Protein 6Q61 (pdb70)

Organism: Conus striatus (NCBI:txid6493)

Sequenc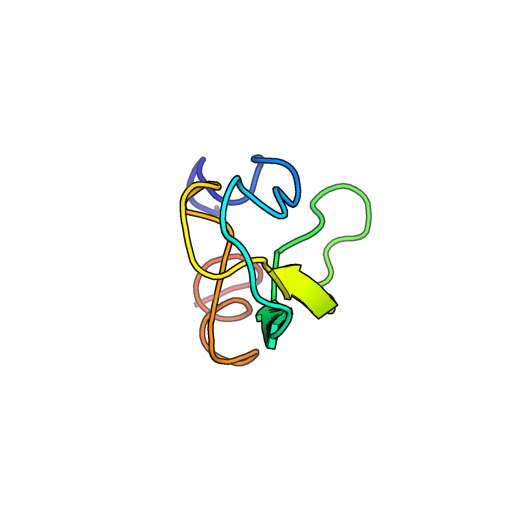e (59 aa):
DRPSLCCDLPADSGSGTKAEKRIYYNSSARKQCCLRFDYTGQGGNENNFRRTTYDCCARTCCCLYT

Structure (mmCIF, N/CA/C/O backbone):
data_6Q61
#
_entry.id   6Q61
#
_cell.length_a   51.031
_cell.length_b   51.031
_cell.length_c   42.569
_cell.angle_alpha   90.00
_cell.angle_beta   90.00
_cell.angle_gamma   120.00
#
_symmetry.space_group_name_H-M   'P 63'
#
loop_
_entity.id
_entity.type
_entity.pdbx_description
1 polymer 'Kunitz-type conkunitzin-S1'
2 non-polymer 'SULFATE ION'
3 water water
#
loop_
_atom_site.group_PDB
_atom_site.id
_atom_site.type_symbol
_atom_site.label_atom_id
_atom_site.label_alt_id
_atom_site.label_comp_id
_atom_site.label_asym_id
_atom_site.label_entity_id
_atom_site.label_seq_id
_atom_site.pdbx_PDB_ins_code
_atom_site.Cartn_x
_atom_site.Cartn_y
_atom_site.Cartn_z
_atom_site.occupancy
_atom_site.B_iso_or_equiv
_atom_site.auth_seq_id
_atom_site.auth_comp_id
_atom_site.auth_asym_id
_atom_site.auth_atom_id
_atom_site.pdbx_PDB_model_num
ATOM 1 N N . ASP A 1 2 ? 0.850 -17.017 16.839 1.00 301.17 2 ASP A N 1
ATOM 2 C CA . ASP A 1 2 ? 0.320 -16.342 15.667 1.00 421.73 2 ASP A CA 1
ATOM 3 C C . ASP A 1 2 ? 0.494 -17.042 14.335 1.00 253.42 2 ASP A C 1
ATOM 4 O O . ASP A 1 2 ? 1.329 -17.952 14.232 1.00 266.21 2 ASP A O 1
ATOM 6 N N . ARG A 1 3 ? 0.014 -16.398 13.140 1.00 249.50 3 ARG A N 1
ATOM 7 C CA . ARG A 1 3 ? -0.178 -17.066 11.813 1.00 169.24 3 ARG A CA 1
ATOM 8 C C . ARG A 1 3 ? 0.922 -16.590 10.849 1.00 57.65 3 ARG A C 1
ATOM 9 O O . ARG A 1 3 ? 1.534 -15.537 11.069 1.00 38.06 3 ARG A O 1
ATOM 17 N N . PRO A 1 4 ? 1.307 -17.354 9.794 1.00 27.06 4 PRO A N 1
ATOM 18 C CA . PRO A 1 4 ? 2.378 -16.951 8.879 1.00 24.99 4 PRO A CA 1
ATOM 19 C C . PRO A 1 4 ? 1.967 -15.798 7.954 1.00 22.94 4 PRO A C 1
ATOM 20 O O . PRO A 1 4 ? 0.750 -15.635 7.688 1.00 23.28 4 PRO A O 1
ATOM 24 N N . SER A 1 5 ? 2.944 -15.075 7.421 1.00 26.12 5 SER A N 1
ATOM 25 C C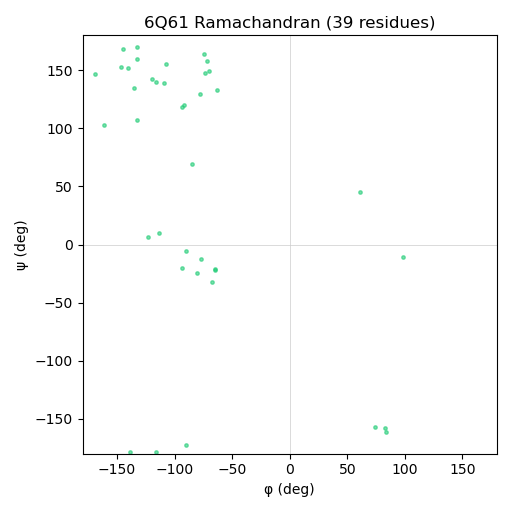A . SER A 1 5 ? 2.666 -13.823 6.659 1.00 27.34 5 SER A CA 1
ATOM 26 C C . SER A 1 5 ? 1.867 -14.101 5.366 1.00 25.07 5 SER A C 1
ATOM 27 O O . SER A 1 5 ? 1.144 -13.228 4.883 1.00 25.37 5 SER A O 1
ATOM 30 N N . LEU A 1 6 ? 1.885 -15.329 4.854 1.00 23.40 6 LEU A N 1
ATOM 31 C CA . LEU A 1 6 ? 1.126 -15.648 3.620 1.00 22.79 6 LEU A CA 1
ATOM 32 C C . LEU A 1 6 ? -0.386 -15.444 3.878 1.00 21.84 6 LEU A C 1
ATOM 33 O O . LEU A 1 6 ? -1.084 -15.191 2.924 1.00 22.52 6 LEU A O 1
ATOM 38 N N A CYS A 1 7 ? -0.812 -15.595 5.131 0.00 21.78 7 CYS A N 1
ATOM 39 N N B CYS A 1 7 ? -0.835 -15.568 5.120 1.00 20.30 7 CYS A N 1
ATOM 40 C CA A CYS A 1 7 ? -2.226 -15.450 5.451 0.00 22.33 7 CYS A CA 1
ATOM 41 C CA B CYS A 1 7 ? -2.253 -15.465 5.457 1.00 21.18 7 CYS A CA 1
ATOM 42 C C A CYS A 1 7 ? -2.725 -14.031 5.182 0.00 23.47 7 CYS A C 1
ATOM 43 C C B CYS A 1 7 ? -2.725 -14.039 5.155 1.00 22.19 7 CYS A C 1
ATOM 44 O O A CYS A 1 7 ? -3.927 -13.806 5.039 0.00 23.49 7 CYS A O 1
ATOM 45 O O B CYS A 1 7 ? -3.948 -13.865 5.025 1.00 25.07 7 CYS A O 1
ATOM 50 N N . ASP A 1 8 ? -1.831 -13.048 5.100 1.00 23.76 8 ASP A N 1
ATOM 51 C CA . ASP A 1 8 ? -2.180 -11.618 4.875 1.00 24.10 8 ASP A CA 1
ATOM 52 C C . ASP A 1 8 ? -2.327 -11.286 3.388 1.00 25.21 8 ASP A C 1
ATOM 53 O O . ASP A 1 8 ? -2.759 -10.184 3.048 1.00 29.96 8 ASP A O 1
ATOM 58 N N . LEU A 1 9 ? -1.932 -12.176 2.501 1.00 22.42 9 LEU A N 1
ATOM 59 C CA . LEU A 1 9 ? -1.989 -11.936 1.051 1.00 23.61 9 LEU A CA 1
ATOM 60 C C . LEU A 1 9 ? -3.443 -11.923 0.592 1.00 22.68 9 LEU A C 1
ATOM 61 O O . LEU A 1 9 ? -4.289 -12.653 1.121 1.00 22.96 9 LEU A O 1
ATOM 66 N N . PRO A 1 10 ? -3.768 -11.159 -0.454 1.00 25.37 10 PRO A N 1
ATOM 67 C CA . PRO A 1 10 ? -5.125 -11.167 -0.998 1.00 23.98 10 PRO A CA 1
ATOM 68 C C . PRO A 1 10 ? -5.423 -12.442 -1.800 1.00 22.91 10 PRO A C 1
ATOM 69 O O . PRO A 1 10 ? -4.499 -13.110 -2.251 1.00 24.15 10 PRO A O 1
ATOM 73 N N . ALA A 1 11 ? -6.703 -12.723 -2.059 1.00 22.36 11 ALA A N 1
ATOM 74 C CA . ALA A 1 11 ? -7.075 -13.764 -3.029 1.00 20.85 11 ALA A CA 1
ATOM 75 C C . ALA A 1 11 ? -6.561 -13.331 -4.392 1.00 21.23 11 ALA A C 1
ATOM 76 O O . ALA A 1 11 ? -6.645 -12.114 -4.702 1.00 24.31 11 ALA A O 1
ATOM 78 N N . ASP A 1 12 ? -5.916 -14.196 -5.141 1.00 21.74 12 ASP A N 1
ATOM 79 C CA . ASP A 1 12 ? -5.350 -13.854 -6.464 1.00 20.29 12 ASP A CA 1
ATOM 80 C C . ASP A 1 12 ? -5.751 -14.942 -7.458 1.00 19.57 12 ASP A C 1
ATOM 81 O O . ASP A 1 12 ? -5.244 -16.084 -7.374 1.00 19.40 12 ASP A O 1
ATOM 86 N N . SER A 1 13 ? -6.676 -14.630 -8.368 1.00 20.02 13 SER A N 1
ATOM 87 C CA . SER A 1 13 ? -7.173 -15.609 -9.346 1.00 20.62 13 SER A CA 1
ATOM 88 C C . SER A 1 13 ? -6.052 -16.047 -10.297 1.00 19.22 13 SER A C 1
ATOM 89 O O . SER A 1 13 ? -6.174 -17.112 -10.855 1.00 19.66 13 SER A O 1
ATOM 92 N N . GLY A 1 14 ? -4.994 -15.263 -10.455 1.00 20.44 14 GLY A N 1
ATOM 93 C CA . GLY A 1 14 ? -3.881 -15.668 -11.310 1.00 23.80 14 GLY A CA 1
ATOM 94 C C . GLY A 1 14 ? -4.111 -15.368 -12.786 1.00 24.06 14 GLY A C 1
ATOM 95 O O . GLY A 1 14 ? -4.980 -14.546 -13.113 1.00 30.72 14 GLY A O 1
ATOM 96 N N . SER A 1 15 ? -3.334 -16.036 -13.642 1.00 27.62 15 SER A N 1
ATOM 97 C CA . SER A 1 15 ? -3.075 -15.652 -15.046 1.00 31.80 15 SER A CA 1
ATOM 98 C C . SER A 1 15 ? -3.450 -16.753 -16.032 1.00 37.14 15 SER A C 1
ATOM 99 O O . SER A 1 15 ? -3.208 -16.577 -17.231 1.00 43.65 15 SER A O 1
ATOM 102 N N . GLY A 1 16 ? -4.063 -17.828 -15.546 1.00 29.80 16 GLY A N 1
ATOM 103 C CA . GLY A 1 16 ? -4.252 -19.043 -16.349 1.00 30.06 16 GLY A CA 1
ATOM 104 C C . GLY A 1 16 ? -5.569 -19.002 -17.113 1.00 29.44 16 GLY A C 1
ATOM 105 O O . GLY A 1 16 ? -6.226 -17.954 -17.166 1.00 30.23 16 GLY A O 1
ATOM 106 N N . THR A 1 17 ? -5.936 -20.102 -17.755 1.00 35.60 17 THR A N 1
ATOM 107 C CA . THR A 1 17 ? -7.048 -20.157 -18.765 1.00 48.06 17 THR A 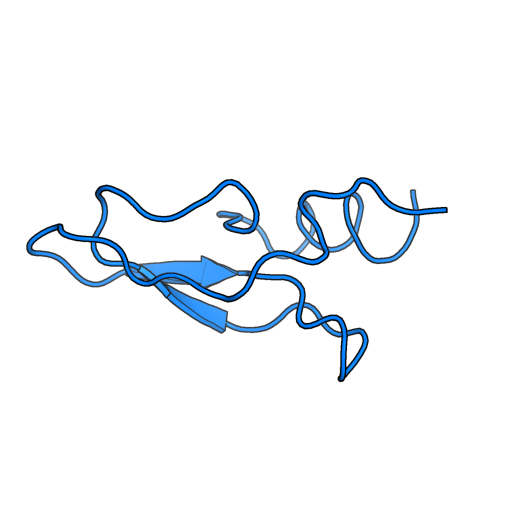CA 1
ATOM 108 C C . THR A 1 17 ? -8.191 -21.016 -18.224 1.00 100.73 17 THR A C 1
ATOM 109 O O . THR A 1 17 ? -9.028 -21.319 -18.978 1.00 38.00 17 THR A O 1
ATOM 113 N N . LYS A 1 18 ? -8.182 -21.405 -16.971 1.00 30.35 18 LYS A N 1
ATOM 114 C CA . LYS A 1 18 ? -9.258 -22.294 -16.441 1.00 24.83 18 LYS A CA 1
ATOM 115 C C . LYS A 1 18 ? -10.054 -21.558 -15.356 1.00 22.12 18 LYS A C 1
ATOM 116 O O . LYS A 1 18 ? -9.765 -20.395 -15.045 1.00 22.60 18 LYS A O 1
ATOM 122 N N . ALA A 1 19 ? -11.022 -22.219 -14.761 1.00 20.99 19 ALA A N 1
ATOM 123 C CA . ALA A 1 19 ? -11.553 -21.844 -13.445 1.00 20.01 19 ALA A CA 1
ATOM 124 C C . ALA A 1 19 ? -11.711 -23.103 -12.588 1.00 17.42 19 ALA A C 1
ATOM 125 O O . ALA A 1 19 ? -12.277 -24.095 -13.070 1.00 18.88 19 ALA A O 1
ATOM 127 N N . GLU A 1 20 ? -11.270 -23.021 -11.343 1.00 17.35 20 GLU A N 1
ATOM 128 C CA . GLU A 1 20 ? -11.408 -24.080 -10.343 1.00 18.73 20 GLU A CA 1
ATOM 129 C C . GLU A 1 20 ? -11.583 -23.469 -8.960 1.00 17.64 20 GLU A C 1
ATOM 130 O O . GLU A 1 20 ? -11.145 -22.369 -8.753 1.00 19.49 20 GLU A O 1
ATOM 136 N N . LYS A 1 21 ? -12.250 -24.159 -8.055 1.00 19.48 21 LYS A N 1
ATOM 137 C CA . LYS A 1 21 ? -12.502 -23.691 -6.699 1.00 23.79 21 LYS A CA 1
ATOM 138 C C . LYS A 1 21 ? -11.213 -23.901 -5.940 1.00 18.78 21 LYS A C 1
ATOM 139 O O . LYS A 1 21 ? -10.641 -25.017 -5.899 1.00 20.52 21 LYS A O 1
ATOM 145 N N . ARG A 1 22 ? -10.791 -22.865 -5.278 1.00 16.61 22 ARG A N 1
ATOM 146 C CA . ARG A 1 22 ? -9.740 -22.892 -4.261 1.00 15.72 22 ARG A CA 1
ATOM 147 C C . ARG A 1 22 ? -10.181 -22.131 -3.032 1.00 14.73 22 ARG A C 1
ATOM 148 O O . ARG A 1 22 ? -11.240 -21.478 -3.073 1.00 16.99 22 ARG A O 1
ATOM 156 N N . ILE A 1 23 ? -9.442 -22.235 -1.959 1.00 14.20 23 ILE A N 1
ATOM 157 C CA . ILE A 1 23 ? -9.742 -21.625 -0.670 1.00 13.95 23 ILE A CA 1
ATOM 158 C C . ILE A 1 23 ? -8.645 -20.598 -0.343 1.00 13.75 23 ILE A C 1
ATOM 159 O O . ILE A 1 23 ? -7.459 -20.882 -0.562 1.00 14.43 23 ILE A O 1
ATOM 164 N N . TYR A 1 24 ? -9.016 -19.454 0.209 1.00 14.52 24 TYR A N 1
ATOM 165 C CA . TYR A 1 24 ? -8.031 -18.500 0.726 1.00 14.77 24 TYR A CA 1
ATOM 166 C C . TYR A 1 24 ? -8.466 -18.061 2.107 1.00 14.23 24 TYR A C 1
ATOM 167 O O . TYR A 1 24 ? -9.664 -18.077 2.437 1.00 15.77 24 TYR A O 1
ATOM 176 N N . TYR A 1 25 ? -7.527 -17.548 2.879 1.00 14.84 25 TYR A N 1
ATOM 177 C CA . TYR A 1 25 ? -7.805 -16.971 4.185 1.00 15.65 25 TYR A CA 1
ATOM 178 C C . TYR A 1 25 ? -8.045 -15.462 3.997 1.00 16.58 25 TYR A C 1
ATOM 179 O O . TYR A 1 25 ? -7.172 -14.749 3.494 1.00 16.03 25 TYR A O 1
ATOM 188 N N . ASN A 1 26 ? -9.237 -15.011 4.372 1.00 16.01 26 ASN A N 1
ATOM 189 C CA . ASN A 1 26 ? -9.594 -13.578 4.336 1.00 17.09 26 ASN A CA 1
ATOM 190 C C . ASN A 1 26 ? -9.321 -12.999 5.725 1.00 17.79 26 ASN A C 1
ATOM 191 O O . ASN A 1 26 ? -10.029 -13.332 6.697 1.00 19.29 26 ASN A O 1
ATOM 196 N N A SER A 1 27 ? -8.263 -12.207 5.879 0.16 20.04 27 SER A N 1
ATOM 197 N N B SER A 1 27 ? -8.240 -12.217 5.834 0.84 20.35 27 SER A N 1
ATOM 198 C CA A SER A 1 27 ? -7.813 -11.762 7.223 0.16 19.05 27 SER A CA 1
ATOM 199 C CA B SER A 1 27 ? -7.730 -11.665 7.112 0.84 25.09 27 SER A CA 1
ATOM 200 C C A SER A 1 27 ? -8.734 -10.687 7.816 0.16 21.66 27 SER A C 1
ATOM 201 C C B SER A 1 27 ? -8.770 -10.761 7.783 0.84 25.01 27 SER A C 1
ATOM 2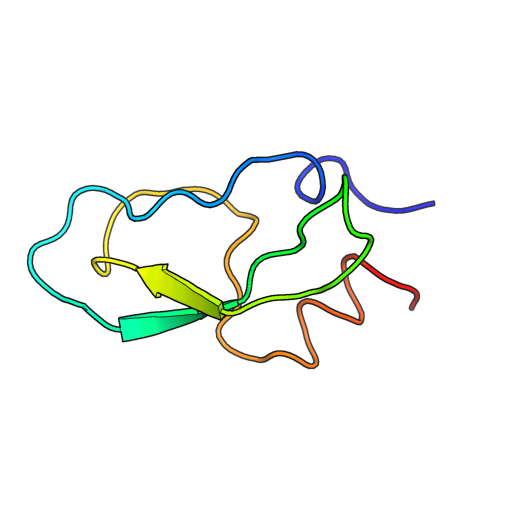02 O O A SER A 1 27 ? -8.684 -10.506 9.051 0.16 28.35 27 SER A O 1
ATOM 203 O O B SER A 1 27 ? -8.870 -10.830 9.007 0.84 26.66 27 SER A O 1
ATOM 208 N N . ALA A 1 28 ? -9.509 -9.974 6.989 1.00 23.24 28 ALA A N 1
ATOM 209 C CA . ALA A 1 28 ? -10.487 -8.956 7.488 1.00 27.68 28 ALA A CA 1
ATOM 210 C C . ALA A 1 28 ? -11.665 -9.699 8.109 1.00 28.32 28 ALA A C 1
ATOM 211 O O . ALA A 1 28 ? -12.156 -9.284 9.159 1.00 32.35 28 ALA A O 1
ATOM 213 N N . ARG A 1 29 ? -12.075 -10.846 7.547 1.00 23.62 29 ARG A N 1
ATOM 214 C CA . ARG A 1 29 ? -13.236 -11.620 8.058 1.00 23.70 29 ARG A CA 1
ATOM 215 C C . ARG A 1 29 ? -12.786 -12.712 9.049 1.00 22.41 29 ARG A C 1
ATOM 216 O O . ARG A 1 29 ? -13.671 -13.269 9.754 1.00 27.64 29 ARG A O 1
ATOM 224 N N . LYS A 1 30 ? -11.528 -13.127 9.041 1.00 21.65 30 LYS A N 1
ATOM 225 C CA . LYS A 1 30 ? -10.992 -14.267 9.857 1.00 23.46 30 LYS A CA 1
ATOM 226 C C . LYS A 1 30 ? -11.733 -15.535 9.429 1.00 20.35 30 LYS A C 1
ATOM 227 O O . LYS A 1 30 ? -12.167 -16.331 10.282 1.00 23.94 30 LYS A O 1
ATOM 233 N N . GLN A 1 31 ? -11.859 -15.708 8.121 1.00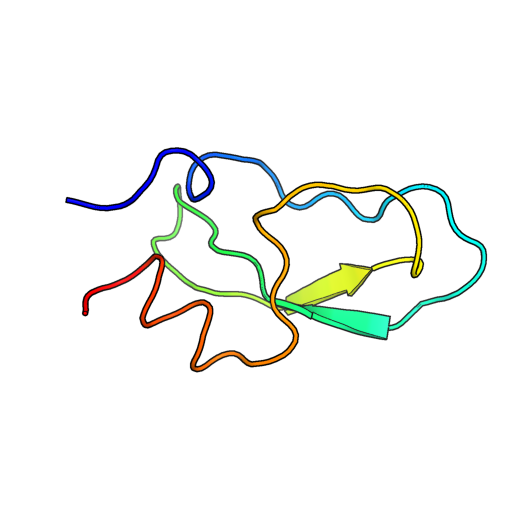 19.18 31 GLN A N 1
ATOM 234 C CA . GLN A 1 31 ? -12.549 -16.901 7.585 1.00 18.77 31 GLN A CA 1
ATOM 235 C C . GLN A 1 31 ? -11.769 -17.404 6.386 1.00 17.32 31 GLN A C 1
ATOM 236 O O . GLN A 1 31 ? -11.201 -16.609 5.614 1.00 18.33 31 GLN A O 1
ATOM 242 N N A CYS A 1 32 ? -11.694 -18.723 6.240 0.34 14.89 32 CYS A N 1
ATOM 243 N N B CYS A 1 32 ? -11.850 -18.716 6.206 0.66 16.94 32 CYS A N 1
ATOM 244 C CA A CYS A 1 32 ? -11.300 -19.300 4.939 0.34 15.64 32 CYS A CA 1
ATOM 245 C CA B CYS A 1 32 ? -11.348 -19.422 5.013 0.66 18.23 32 CYS A CA 1
ATOM 246 C C A CYS A 1 32 ? -12.549 -19.292 4.083 0.34 15.74 32 CYS A C 1
ATOM 247 C C B CYS A 1 32 ? -12.510 -19.492 4.010 0.66 17.77 32 CYS A C 1
ATOM 248 O O A CYS A 1 32 ? -13.618 -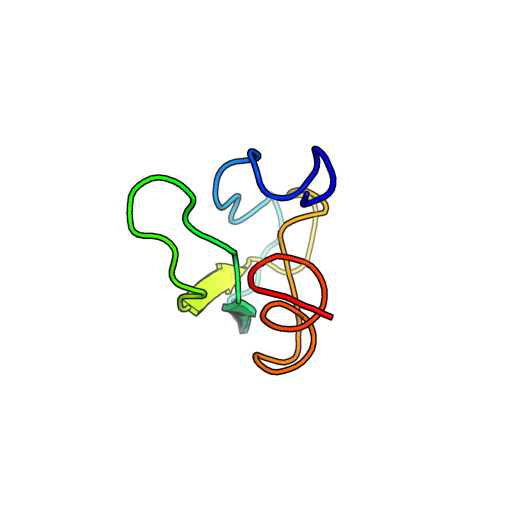19.681 4.595 0.34 19.06 32 CYS A O 1
ATOM 249 O O B CYS A 1 32 ? -13.533 -20.128 4.320 0.66 19.48 32 CYS A O 1
ATOM 254 N N . LEU A 1 33 ? -12.371 -18.890 2.839 1.00 15.61 33 LEU A N 1
ATOM 255 C CA . LEU A 1 33 ? -13.455 -18.698 1.852 1.00 16.81 33 LEU A CA 1
ATOM 256 C C . LEU A 1 33 ? -13.054 -19.205 0.486 1.00 16.56 33 LEU A C 1
ATOM 257 O O . LEU A 1 33 ? -11.860 -19.337 0.173 1.00 16.03 33 LEU A O 1
ATOM 262 N N . ARG A 1 34 ? -14.014 -19.494 -0.354 1.00 19.18 34 ARG A N 1
ATOM 263 C CA . ARG A 1 34 ? -13.827 -19.890 -1.727 1.00 18.56 34 ARG A CA 1
ATOM 264 C C . ARG A 1 34 ? -13.424 -18.700 -2.591 1.00 18.42 34 ARG A C 1
ATOM 265 O O . ARG A 1 34 ? -13.979 -17.585 -2.461 1.00 21.80 34 ARG A O 1
ATOM 273 N N . PHE A 1 35 ? -12.620 -18.992 -3.594 1.00 17.65 35 PHE A N 1
ATOM 274 C CA . PHE A 1 35 ? -12.365 -18.113 -4.734 1.00 17.32 35 PHE A CA 1
ATOM 275 C C . PHE A 1 35 ? -12.180 -18.924 -6.007 1.00 17.58 35 PHE A C 1
ATOM 276 O O . PHE A 1 35 ? -11.838 -20.114 -5.970 1.00 19.23 35 PHE A O 1
ATOM 284 N N . ASP A 1 36 ? -12.189 -18.225 -7.116 1.00 19.03 36 ASP A N 1
ATOM 285 C CA . ASP A 1 36 ? -11.990 -18.782 -8.465 1.00 18.45 36 ASP A CA 1
ATOM 286 C C . ASP A 1 36 ? -10.500 -18.652 -8.771 1.00 19.62 36 ASP A C 1
ATOM 287 O O . ASP A 1 36 ? -9.979 -17.529 -8.880 1.00 21.89 36 ASP A O 1
ATOM 292 N N . TYR A 1 37 ? -9.855 -19.768 -8.979 1.00 17.56 37 TYR A N 1
ATOM 293 C CA . TYR A 1 37 ? -8.435 -19.805 -9.368 1.00 16.95 37 TYR A CA 1
ATOM 294 C C . TYR A 1 37 ? -8.343 -20.243 -10.816 1.00 17.54 37 TYR A C 1
ATOM 295 O O . TYR A 1 37 ? -9.011 -21.154 -11.251 1.00 18.95 37 TYR A O 1
ATOM 304 N N . THR A 1 38 ? -7.455 -19.619 -11.578 1.00 18.56 38 THR A N 1
ATOM 305 C CA . THR A 1 38 ? -7.332 -19.857 -13.021 1.00 19.76 38 THR A CA 1
ATOM 306 C C . THR A 1 38 ? -6.340 -20.992 -13.355 1.00 21.52 38 THR A C 1
ATOM 307 O O . THR A 1 38 ? -6.257 -21.337 -14.557 1.00 23.32 38 THR A O 1
ATOM 311 N N . GLY A 1 39 ? -5.644 -21.523 -12.337 1.00 19.54 39 GLY A N 1
ATOM 312 C CA . GLY A 1 39 ? -4.725 -22.670 -12.482 1.00 20.33 39 GLY A CA 1
ATOM 313 C C . GLY A 1 39 ? -3.276 -22.262 -12.602 1.00 21.34 39 GLY A C 1
ATOM 314 O O . GLY A 1 39 ? -2.440 -23.159 -12.595 1.00 26.45 39 GLY A O 1
ATOM 315 N N . GLN A 1 40 ? -2.958 -20.985 -12.778 1.00 21.99 40 GLN A N 1
ATOM 316 C CA . GLN A 1 40 ? -1.552 -20.540 -12.937 1.00 22.50 40 GLN A CA 1
ATOM 317 C C . GLN A 1 40 ? -1.417 -19.251 -12.164 1.00 22.97 40 GLN A C 1
ATOM 318 O O . GLN A 1 40 ? -2.397 -18.491 -12.033 1.00 23.23 40 GLN A O 1
ATOM 324 N N . GLY A 1 41 ? -0.232 -18.972 -11.677 1.00 24.71 41 GLY A N 1
ATOM 325 C CA . GLY A 1 41 ? 0.021 -17.676 -11.068 1.00 25.47 41 GLY A CA 1
ATOM 326 C C . GLY A 1 41 ? -0.630 -17.595 -9.702 1.00 22.77 41 GLY A C 1
ATOM 327 O O . GLY A 1 41 ? -0.816 -18.621 -8.987 1.00 25.83 41 GLY A O 1
ATOM 328 N N . GLY A 1 42 ? -0.889 -16.394 -9.266 1.00 22.69 42 GLY A N 1
ATOM 329 C CA . GLY A 1 42 ? -1.464 -16.233 -7.925 1.00 24.27 42 GLY A CA 1
ATOM 330 C C . GLY A 1 42 ? -0.406 -16.265 -6.852 1.00 20.69 42 GLY A C 1
ATOM 331 O O . GLY A 1 42 ? 0.748 -15.909 -7.144 1.00 25.66 42 GLY A O 1
ATOM 332 N N . ASN A 1 43 ? -0.788 -16.584 -5.627 1.00 19.11 43 ASN A N 1
ATOM 333 C CA . ASN A 1 43 ? 0.083 -16.486 -4.443 1.00 18.40 43 ASN A CA 1
ATOM 334 C C . ASN A 1 43 ? -0.121 -17.697 -3.529 1.00 18.26 43 ASN A C 1
ATOM 335 O O . ASN A 1 43 ? -0.910 -18.587 -3.848 1.00 18.59 43 ASN A O 1
ATOM 340 N N . GLU A 1 44 ? 0.563 -17.758 -2.394 1.00 16.98 44 GLU A N 1
ATOM 341 C CA . GLU A 1 44 ? 0.582 -18.923 -1.502 1.00 17.72 44 GLU A CA 1
ATOM 342 C C . GLU A 1 44 ? -0.676 -19.044 -0.659 1.00 15.87 44 GLU A C 1
ATOM 343 O O . GLU A 1 44 ? -0.911 -20.100 -0.069 1.00 16.47 44 GLU A O 1
ATOM 349 N N . ASN A 1 45 ? -1.506 -18.001 -0.620 1.00 16.07 45 ASN A N 1
ATOM 350 C CA . ASN A 1 45 ? -2.784 -18.027 0.119 1.00 15.08 45 ASN A CA 1
ATOM 351 C C . ASN A 1 45 ? -3.854 -18.631 -0.767 1.00 14.66 45 ASN A C 1
ATOM 352 O O . ASN A 1 45 ? -4.777 -17.958 -1.253 1.00 15.22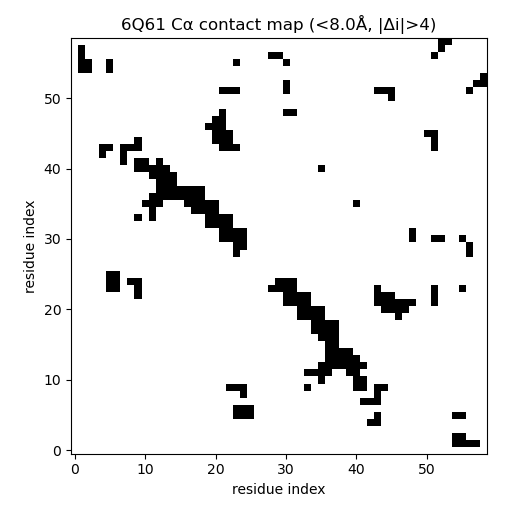 45 ASN A O 1
ATOM 357 N N . ASN A 1 46 ? -3.697 -19.928 -1.006 1.00 14.49 46 ASN A N 1
ATOM 358 C CA . ASN A 1 46 ? -4.397 -20.647 -2.087 1.00 14.14 46 ASN A CA 1
ATOM 359 C C . ASN A 1 46 ? -4.316 -22.123 -1.738 1.00 14.28 46 ASN A C 1
ATOM 360 O O . ASN A 1 46 ? -3.192 -22.663 -1.850 1.00 15.48 46 ASN A O 1
ATOM 365 N N . PHE A 1 47 ? -5.402 -22.677 -1.236 1.00 13.29 47 PHE A N 1
ATOM 366 C CA . PHE A 1 47 ? -5.440 -24.033 -0.701 1.00 13.98 47 PHE A CA 1
ATOM 367 C C . PHE A 1 47 ? -6.427 -24.863 -1.489 1.00 13.95 47 PHE A C 1
ATOM 368 O O . PHE A 1 47 ? -7.518 -24.421 -1.849 1.00 15.62 47 PHE A O 1
ATOM 376 N N . ARG A 1 48 ? -6.106 -26.131 -1.717 1.00 15.83 48 ARG A N 1
ATOM 377 C CA . ARG A 1 48 ? -7.029 -27.076 -2.349 1.00 16.45 48 ARG A CA 1
ATOM 378 C C . ARG A 1 48 ? -8.031 -27.604 -1.330 1.00 17.50 48 ARG A C 1
ATOM 379 O O . ARG A 1 48 ? -9.088 -28.054 -1.742 1.00 24.69 48 ARG A O 1
ATOM 387 N N . ARG A 1 49 ? -7.719 -27.597 -0.058 1.00 15.67 49 ARG A N 1
ATOM 388 C CA . ARG A 1 49 ? -8.5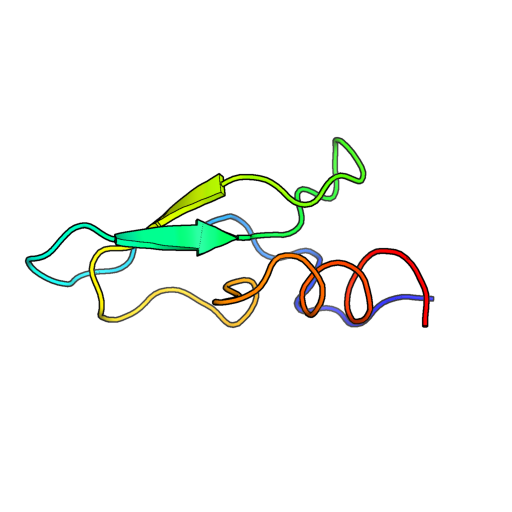71 -28.103 1.013 1.00 16.30 49 ARG A CA 1
ATOM 389 C C . ARG A 1 49 ? -8.837 -27.048 2.058 1.00 16.87 49 ARG A C 1
ATOM 390 O O . ARG A 1 49 ? -7.947 -26.391 2.510 1.00 16.48 49 ARG A O 1
ATOM 398 N N A THR A 1 50 ? -10.090 -26.916 2.409 0.70 18.80 50 THR A N 1
ATOM 399 N N B THR A 1 50 ? -10.084 -26.811 2.478 0.30 16.18 50 THR A N 1
ATOM 400 C CA A THR A 1 50 ? -10.477 -25.976 3.449 0.70 16.64 50 THR A CA 1
ATOM 401 C CA B THR A 1 50 ? -10.411 -25.835 3.563 0.30 19.18 50 THR A CA 1
ATOM 402 C C A THR A 1 50 ? -9.676 -26.272 4.704 0.70 15.62 50 THR A C 1
ATOM 403 C C B THR A 1 50 ? -9.765 -26.253 4.887 0.30 18.65 50 THR A C 1
ATOM 404 O O A THR A 1 50 ? -9.168 -25.338 5.286 0.70 16.49 50 THR A O 1
ATOM 405 O O B THR A 1 50 ? -9.497 -25.382 5.770 0.30 15.52 50 THR A O 1
ATOM 412 N N . TYR A 1 51 ? -9.548 -27.552 5.072 1.00 16.63 51 TYR A N 1
ATOM 413 C CA . TYR A 1 51 ? -8.836 -27.972 6.292 1.00 17.84 51 TYR A CA 1
ATOM 414 C C . TYR A 1 51 ? -7.411 -27.332 6.325 1.00 16.14 51 TYR A C 1
ATOM 415 O O . TYR A 1 51 ? -6.940 -27.014 7.395 1.00 18.01 51 TYR A O 1
ATOM 424 N N . ASP A 1 52 ? -6.726 -27.313 5.188 1.00 16.02 52 ASP A N 1
ATOM 425 C CA . ASP A 1 52 ? -5.342 -26.825 5.124 1.00 17.39 52 ASP A CA 1
ATOM 426 C C . ASP A 1 52 ? -5.305 -25.318 5.347 1.00 17.01 52 ASP A C 1
ATOM 427 O O . ASP A 1 52 ? -4.411 -24.827 6.046 1.00 18.07 52 ASP A O 1
ATOM 432 N N A CYS A 1 53 ? -6.265 -24.597 4.815 0.75 16.56 53 CYS A N 1
ATOM 433 N N B CYS A 1 53 ? -6.269 -24.591 4.799 0.25 16.46 53 CYS A N 1
ATOM 434 C CA A CYS A 1 53 ? -6.341 -23.159 5.097 0.75 16.88 53 CYS A CA 1
ATOM 435 C CA B CYS A 1 53 ? -6.419 -23.143 5.058 0.25 16.20 53 CYS A CA 1
ATOM 436 C C A CYS A 1 53 ? -6.557 -22.965 6.613 0.75 17.42 53 CYS A C 1
ATOM 437 C C B CYS A 1 53 ? -6.629 -22.924 6.566 0.25 16.67 53 CYS A C 1
ATOM 438 O O A CYS A 1 53 ? -5.889 -22.138 7.228 0.75 19.05 53 CYS A O 1
ATOM 439 O O B CYS A 1 53 ? -6.049 -21.971 7.119 0.25 19.13 53 CYS A O 1
ATOM 444 N N . ALA A 1 54 ? -7.454 -23.764 7.206 1.00 17.40 54 ALA A N 1
ATOM 445 C CA . ALA A 1 54 ? -7.784 -23.623 8.632 1.00 17.74 54 ALA A CA 1
ATOM 446 C C . ALA A 1 54 ? -6.536 -23.868 9.484 1.00 18.40 54 ALA A C 1
ATOM 447 O O . ALA A 1 54 ? -6.252 -23.089 10.431 1.00 19.88 54 ALA A O 1
ATOM 449 N N . ARG A 1 55 ? -5.785 -24.935 9.222 1.00 18.17 55 ARG A N 1
ATOM 450 C CA . ARG A 1 55 ? -4.594 -25.241 10.032 1.00 20.00 55 ARG A CA 1
ATOM 451 C C . ARG A 1 55 ? -3.503 -24.209 9.825 1.00 20.07 55 ARG A C 1
ATOM 452 O O . ARG A 1 55 ? -2.753 -23.984 10.788 1.00 23.24 55 ARG A O 1
ATOM 460 N N . THR A 1 56 ? -3.402 -23.635 8.637 1.00 17.57 56 THR A N 1
ATOM 461 C CA . THR A 1 56 ? -2.294 -22.688 8.350 1.00 17.11 56 THR A CA 1
ATOM 462 C C . THR A 1 56 ? -2.653 -21.310 8.923 1.00 18.74 56 THR A C 1
ATOM 463 O O . THR A 1 56 ? -1.758 -20.616 9.453 1.00 21.42 56 THR A O 1
ATOM 467 N N A CYS A 1 57 ? -3.917 -20.903 8.772 0.01 19.49 57 CYS A N 1
ATOM 468 N N B CYS A 1 57 ? -3.924 -20.920 8.820 0.21 18.68 57 CYS A N 1
ATOM 469 N N C CYS A 1 57 ? -3.906 -20.859 8.774 0.78 18.49 57 CYS A N 1
ATOM 470 C CA A CYS A 1 57 ? -4.371 -19.494 8.910 0.01 20.02 57 CYS A CA 1
ATOM 471 C CA B CYS A 1 57 ? -4.369 -19.507 8.908 0.21 18.41 57 CYS A CA 1
ATOM 472 C CA C CYS A 1 57 ? -4.267 -19.441 9.030 0.78 20.48 57 CYS A CA 1
ATOM 473 C C A CYS A 1 57 ? -5.180 -19.283 10.195 0.01 20.99 57 CYS A C 1
ATOM 474 C C B CYS A 1 57 ? -5.257 -19.251 10.130 0.21 22.16 57 CYS A C 1
ATOM 475 C C C CYS A 1 57 ? -5.289 -19.233 10.146 0.78 20.85 57 CYS A C 1
ATOM 476 O O A CYS A 1 57 ? -4.975 -18.236 10.842 0.01 20.91 57 CYS A O 1
ATOM 477 O O B CYS A 1 57 ? -5.170 -18.144 10.680 0.21 24.19 57 CYS A O 1
ATOM 478 O O C CYS A 1 57 ? -5.399 -18.109 10.591 0.78 22.87 57 CYS A O 1
ATOM 485 N N . LEU A 1 58 ? -6.053 -20.229 10.556 1.00 20.90 58 LEU A N 1
ATOM 486 C CA . LEU A 1 58 ? -6.973 -20.044 11.709 1.00 25.27 58 LEU A CA 1
ATOM 487 C C . LEU A 1 58 ? -6.225 -20.420 13.010 1.00 30.69 58 LEU A C 1
ATOM 488 O O . LEU A 1 58 ? -6.052 -19.572 13.846 1.00 32.95 58 LEU A O 1
ATOM 493 N N . TYR A 1 59 ? -5.857 -21.702 13.210 1.00 28.11 59 TYR A N 1
ATOM 494 C CA . TYR A 1 59 ? -5.110 -22.199 14.409 1.00 31.20 59 TYR A CA 1
ATOM 495 C C . TYR A 1 59 ? -4.648 -23.635 14.122 1.00 34.98 59 TYR A C 1
ATOM 496 O O . TYR A 1 59 ? -5.332 -24.351 13.362 1.00 27.78 59 TYR A O 1
ATOM 505 N N . THR A 1 60 ? -3.487 -24.031 14.650 1.00 41.19 60 THR A N 1
ATOM 506 C CA . THR A 1 60 ? -2.878 -25.378 14.479 1.00 50.87 60 THR A CA 1
ATOM 507 C C . THR A 1 60 ? -3.646 -26.393 15.335 1.00 61.23 60 THR A C 1
ATOM 508 O O . THR A 1 60 ? -4.136 -27.390 14.812 1.00 77.13 60 THR A O 1
#

Foldseek 3Di:
DADPQLVDDWDQADAQAWDWWWFRDPVVRAIDIDTHRPHGTGPRTHPDRVVNCPRRNHD

Nearest PDB structures (foldseek):
  6q61-assembly1_A  TM=1.017E+00  e=1.837E-11  Conus striatus
  6q6c-assembly2_B  TM=9.773E-01  e=1.117E-09  Conus striatus
  6yhy-assembly1_A  TM=9.680E-01  e=1.434E-08  Conus consors
  5yv7-assembly1_A  TM=9.741E-01  e=8.730E-06  Dendroaspis angusticeps
  6kzf-assembly1_A  TM=9.709E-01  e=1.052E-05  Dendroaspis angusticeps

Radius of gyration: 10.82 Å; Cα contacts (8 Å, |Δi|>4): 150; chains: 1; bounding box: 16×19×34 Å

CATH classification: 4.10.410.10

Solvent-accessible surface area: 4128 Å² total; per-residue (Å²): 165,101,59,94,38,0,100,69,93,43,59,50,29,91,16,137,148,85,69,125,47,6,31,2,32,55,102,148,133,80,24,40,184,22,103,19,28,32,111,50,34,41,128,0,26,26,161,129,78,141,42,0,13,61,47,1,73,158,149

B-factor: mean 29.29, std 32.28, range [13.29, 421.73]

Secondary structure (DSSP, 8-state):
---GGGGSPP---S-S--EEEEEEETTTTEEEEEEE-SSS--S--BSSHHHHIIIII--

InterPro domains:
  IPR002223 Pancreatic trypsin inhibitor Kunitz domain [PF00014] (33-83)
  IPR002223 Pancreatic trypsin inhibitor Kunitz domain [PR00759] (30-44)
  IPR002223 Pancreatic trypsin inhibitor Kunitz domain [PR00759] (58-68)
  IPR002223 Pancreatic trypsin inhibitor Kunitz domain [PR00759] (68-83)
  IPR002223 Pancreatic trypsin inhibitor Kunitz domain [PS50279] (33-83)
  IPR002223 Pancreatic trypsin inhibitor Kunitz domain [SM00131] (31-84)
  IPR036880 Pancreatic trypsin inhibitor Kunitz domain superfamily [G3DSA:4.10.410.10] (27-86)
  IPR036880 Pancreatic trypsin inhibitor Kunitz domain superfamily [SSF57362] (27-85)
  IPR050098 Tissue factor pathway inhibitor/Kunitz-type serine protease inhibitor-like [PTHR10083] (30-83)